Protein AF-A0A328WUV3-F1 (afdb_monomer)

Secondary structure (DSSP, 8-state):
-HHHHHHHHHHHHHHHHHHHHHHHHHHHHH--GGGTTTS-HHHHHHHHHHHHHHHHHHHHHHHHHHHHHHHHHH--S-SSSSSSSTTTTT-

Solvent-accessible surface area (backbone atoms only — not comparable to full-atom values): 5238 Å² total; per-residue (Å²): 111,68,58,38,54,51,10,51,52,33,36,53,52,24,52,54,51,49,53,51,51,52,51,53,53,49,45,67,74,62,57,63,60,80,85,55,67,90,59,57,70,69,56,55,53,50,53,54,53,52,52,52,53,51,51,51,54,50,50,52,52,35,52,48,28,42,54,52,11,51,53,36,51,67,44,85,90,77,84,76,76,74,74,64,60,74,69,65,81,77,119

Structure (mmCIF, N/CA/C/O backbone):
data_AF-A0A328WUV3-F1
#
_entry.id   AF-A0A328WUV3-F1
#
loop_
_atom_site.group_PDB
_atom_site.id
_atom_site.type_symbol
_atom_site.label_atom_id
_atom_site.label_alt_id
_atom_site.label_comp_id
_atom_site.label_asym_id
_atom_site.label_entity_id
_atom_site.label_seq_id
_atom_site.pdbx_PDB_ins_code
_atom_site.Cartn_x
_atom_site.Cartn_y
_atom_site.Cartn_z
_atom_site.occupancy
_atom_site.B_iso_or_equiv
_atom_site.auth_seq_id
_atom_site.auth_comp_id
_atom_site.auth_asym_id
_atom_site.auth_atom_id
_atom_site.pdbx_PDB_model_num
ATOM 1 N N . MET A 1 1 ? -21.117 0.888 19.287 1.00 64.94 1 MET A N 1
ATOM 2 C CA . MET A 1 1 ? -20.392 -0.259 18.687 1.00 64.94 1 MET A CA 1
ATOM 3 C C . MET A 1 1 ? -20.045 -0.054 17.215 1.00 64.94 1 MET A C 1
ATOM 5 O O . MET A 1 1 ? -18.870 -0.154 16.894 1.00 64.94 1 MET A O 1
ATOM 9 N N . ILE A 1 2 ? -21.001 0.311 16.350 1.00 79.88 2 ILE A N 1
ATOM 10 C CA . ILE A 1 2 ? -20.829 0.419 14.881 1.00 79.88 2 ILE A CA 1
ATOM 11 C C . ILE A 1 2 ? -19.577 1.208 14.444 1.00 79.88 2 ILE A C 1
ATOM 13 O O . ILE A 1 2 ? -18.812 0.736 13.612 1.00 79.88 2 ILE A O 1
ATOM 17 N N . LYS A 1 3 ? -19.295 2.368 15.057 1.00 79.00 3 LYS A N 1
ATOM 18 C CA . LYS A 1 3 ? -18.117 3.197 14.714 1.00 79.00 3 LYS A CA 1
ATOM 19 C C . LYS A 1 3 ? -16.774 2.491 14.947 1.00 79.00 3 LYS A C 1
ATOM 21 O O . LYS A 1 3 ? -15.841 2.700 14.181 1.00 79.00 3 LYS A O 1
ATOM 26 N N . LYS A 1 4 ? -16.680 1.646 15.980 1.00 80.25 4 LYS A N 1
ATOM 27 C CA . LYS A 1 4 ? -15.469 0.859 16.264 1.00 80.25 4 LYS A CA 1
ATOM 28 C C . LYS A 1 4 ? -15.302 -0.271 15.247 1.00 80.25 4 LYS A C 1
ATOM 30 O O . LYS A 1 4 ? -14.198 -0.467 14.760 1.00 80.25 4 LYS A O 1
ATOM 35 N N . VAL A 1 5 ? -16.400 -0.945 14.886 1.00 86.44 5 VAL A N 1
ATOM 36 C CA . VAL A 1 5 ? -16.417 -1.997 13.852 1.00 86.44 5 VAL A CA 1
ATOM 37 C C . VAL A 1 5 ? -15.979 -1.434 12.497 1.00 86.44 5 VAL A C 1
ATOM 39 O O . VAL A 1 5 ? -15.108 -2.004 11.851 1.00 86.44 5 VAL A O 1
ATOM 42 N N . LEU A 1 6 ? -16.494 -0.261 12.115 1.00 86.88 6 LEU A N 1
ATOM 43 C CA . LEU A 1 6 ? -16.088 0.427 10.886 1.00 86.88 6 LEU A CA 1
ATOM 44 C C . LEU A 1 6 ? -14.595 0.797 10.893 1.00 86.88 6 LEU A C 1
ATOM 46 O O . LEU A 1 6 ? -13.920 0.672 9.877 1.00 86.88 6 LEU A O 1
ATOM 50 N N . GLY A 1 7 ? -14.066 1.220 12.045 1.00 86.94 7 GLY A N 1
ATOM 51 C CA . GLY A 1 7 ? -12.642 1.515 12.202 1.00 86.94 7 GLY A CA 1
ATOM 52 C C . GLY A 1 7 ? -11.748 0.285 12.013 1.00 86.94 7 GLY A C 1
ATOM 53 O O . GLY A 1 7 ? -10.741 0.378 11.317 1.00 86.94 7 GLY A O 1
ATOM 54 N N . VAL A 1 8 ? -12.147 -0.869 12.561 1.00 88.56 8 VAL A N 1
ATOM 55 C CA . VAL A 1 8 ? -11.448 -2.151 12.344 1.00 88.56 8 VAL A CA 1
ATOM 56 C C . VAL A 1 8 ? -11.491 -2.546 10.869 1.00 88.56 8 VAL A C 1
ATOM 58 O O . VAL A 1 8 ? -10.476 -2.955 10.316 1.00 88.56 8 VAL A O 1
ATOM 61 N N . PHE A 1 9 ? -12.635 -2.370 10.205 1.00 91.12 9 PHE A N 1
ATOM 62 C CA . PHE A 1 9 ? -12.775 -2.685 8.784 1.00 91.12 9 PHE A CA 1
ATOM 63 C C . PHE A 1 9 ? -11.859 -1.819 7.905 1.00 91.12 9 PHE A C 1
ATOM 65 O O . PHE A 1 9 ? -11.146 -2.337 7.050 1.00 91.12 9 PHE A O 1
ATOM 72 N N . LEU A 1 10 ? -11.797 -0.509 8.171 1.00 88.50 10 LEU A N 1
ATOM 73 C CA . LEU A 1 10 ? -10.871 0.409 7.495 1.00 88.50 10 LEU A CA 1
ATOM 74 C C . LEU A 1 10 ? -9.403 0.047 7.743 1.00 88.50 10 LEU A C 1
ATOM 76 O O . LEU A 1 10 ? -8.575 0.176 6.843 1.00 88.50 10 LEU A O 1
ATOM 80 N N . PHE A 1 11 ? -9.081 -0.426 8.947 1.00 89.38 11 PHE A N 1
ATOM 81 C CA . PHE A 1 11 ? -7.741 -0.895 9.276 1.00 89.38 11 PHE A CA 1
ATOM 82 C C . PHE A 1 11 ? -7.372 -2.160 8.487 1.00 89.38 11 PHE A C 1
ATOM 84 O O . PHE A 1 11 ? -6.286 -2.223 7.919 1.00 89.38 11 PHE A O 1
ATOM 91 N N . LEU A 1 12 ? -8.285 -3.135 8.389 1.00 91.25 12 LEU A N 1
ATOM 92 C CA . LEU A 1 12 ? -8.085 -4.352 7.593 1.00 91.25 12 LEU A CA 1
ATOM 93 C C . LEU A 1 12 ? -7.902 -4.041 6.103 1.00 91.25 12 LEU A C 1
ATOM 95 O O . LEU A 1 12 ? -6.985 -4.575 5.484 1.00 91.25 12 LEU A O 1
ATOM 99 N N . ILE A 1 13 ? -8.710 -3.134 5.541 1.00 91.94 13 ILE A N 1
ATOM 100 C CA . ILE A 1 13 ? -8.536 -2.661 4.157 1.00 91.94 13 ILE A CA 1
ATOM 101 C C . ILE A 1 13 ? -7.160 -2.014 3.977 1.00 91.94 13 ILE A C 1
ATOM 103 O O . ILE A 1 13 ? -6.461 -2.324 3.015 1.00 91.94 13 ILE A O 1
ATOM 107 N N . GLY A 1 14 ? -6.740 -1.155 4.912 1.00 90.94 14 GLY A N 1
ATOM 108 C CA . GLY A 1 14 ? -5.400 -0.565 4.901 1.00 90.94 14 GLY A CA 1
ATOM 109 C C . GLY A 1 14 ? -4.299 -1.629 4.899 1.00 90.94 14 GLY A C 1
ATOM 110 O O . GLY A 1 14 ? -3.330 -1.522 4.156 1.00 90.94 14 GLY A O 1
ATOM 111 N N . LEU A 1 15 ? -4.470 -2.709 5.657 1.00 92.56 15 LEU A N 1
ATOM 112 C CA . LEU A 1 15 ? -3.497 -3.797 5.731 1.00 92.56 15 LEU A CA 1
ATOM 113 C C . LEU A 1 15 ? -3.411 -4.592 4.414 1.00 92.56 15 LEU A C 1
ATOM 115 O O . LEU A 1 15 ? -2.314 -4.862 3.931 1.00 92.56 15 LEU A O 1
ATOM 119 N N . ILE A 1 16 ? -4.551 -4.878 3.776 1.00 93.25 16 ILE A N 1
ATOM 120 C CA . ILE A 1 16 ? -4.609 -5.523 2.449 1.00 93.25 16 ILE A CA 1
ATOM 121 C C . ILE A 1 16 ? -3.953 -4.639 1.378 1.00 93.25 16 ILE A C 1
ATOM 123 O O . ILE A 1 16 ? -3.152 -5.115 0.567 1.00 93.25 16 ILE A O 1
ATOM 127 N N . LEU A 1 17 ? -4.253 -3.336 1.390 1.00 90.94 17 LEU A N 1
ATOM 128 C CA . LEU A 1 17 ? -3.633 -2.373 0.480 1.00 90.94 17 LEU A CA 1
ATOM 129 C C . LEU A 1 17 ? -2.117 -2.305 0.692 1.00 90.94 17 LEU A C 1
ATOM 131 O O . LEU A 1 17 ? -1.373 -2.231 -0.280 1.00 90.94 17 LEU A O 1
ATOM 135 N N . LEU A 1 18 ? -1.650 -2.380 1.940 1.00 92.00 18 LEU A N 1
ATOM 136 C CA . LEU A 1 18 ? -0.223 -2.348 2.255 1.00 92.00 18 LEU A CA 1
ATOM 137 C C . LEU A 1 18 ? 0.507 -3.569 1.679 1.00 92.00 18 LEU A C 1
ATOM 139 O O . LEU A 1 18 ? 1.554 -3.412 1.055 1.00 92.00 18 LEU A O 1
ATOM 143 N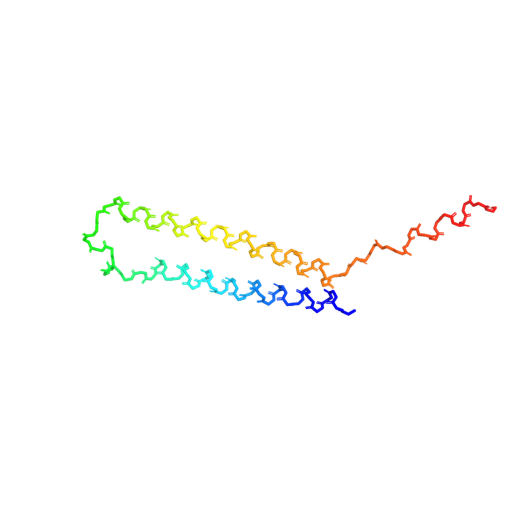 N . ILE A 1 19 ? -0.069 -4.768 1.823 1.00 93.50 19 ILE A N 1
ATOM 144 C CA . ILE A 1 19 ? 0.473 -6.003 1.229 1.00 93.50 19 ILE A CA 1
ATOM 145 C C . ILE A 1 19 ? 0.532 -5.888 -0.301 1.00 93.50 19 ILE A C 1
ATOM 147 O O . ILE A 1 19 ? 1.519 -6.286 -0.916 1.00 93.50 19 ILE A O 1
ATOM 151 N N . SER A 1 20 ? -0.494 -5.297 -0.918 1.00 89.44 20 SER A N 1
ATOM 152 C CA . SER A 1 20 ? -0.560 -5.109 -2.375 1.00 89.44 20 SER A CA 1
ATOM 153 C C . SER A 1 20 ? 0.521 -4.148 -2.886 1.00 89.44 20 SER A C 1
ATOM 155 O O . SER A 1 20 ? 1.166 -4.419 -3.902 1.00 89.44 20 SER A O 1
ATOM 157 N N . ILE A 1 21 ? 0.769 -3.051 -2.158 1.00 90.38 21 ILE A N 1
ATOM 158 C CA . ILE A 1 21 ? 1.874 -2.124 -2.446 1.00 90.38 21 ILE A CA 1
ATOM 159 C C . ILE A 1 21 ? 3.212 -2.855 -2.313 1.00 90.38 21 ILE A C 1
ATOM 161 O O . ILE A 1 21 ? 4.045 -2.762 -3.210 1.00 90.38 21 ILE A O 1
ATOM 165 N N . LEU A 1 22 ? 3.405 -3.623 -1.235 1.00 91.12 22 LEU A N 1
ATOM 166 C CA . LEU A 1 22 ? 4.643 -4.366 -1.000 1.00 91.12 22 LEU A CA 1
ATOM 167 C C . LEU A 1 22 ? 4.911 -5.386 -2.115 1.00 91.12 22 LEU A C 1
ATOM 169 O O . LEU A 1 22 ? 6.032 -5.472 -2.608 1.00 91.12 22 LEU A O 1
ATOM 173 N N . SER A 1 23 ? 3.877 -6.103 -2.563 1.00 89.19 23 SER A N 1
ATOM 174 C CA . SER A 1 23 ? 3.964 -7.016 -3.706 1.00 89.19 23 SER A CA 1
ATOM 175 C C . SER A 1 23 ? 4.319 -6.278 -4.998 1.00 89.19 23 SER A C 1
ATOM 177 O O . SER A 1 23 ? 5.175 -6.741 -5.743 1.00 89.19 23 SER A O 1
ATOM 179 N N . SER A 1 24 ? 3.737 -5.100 -5.2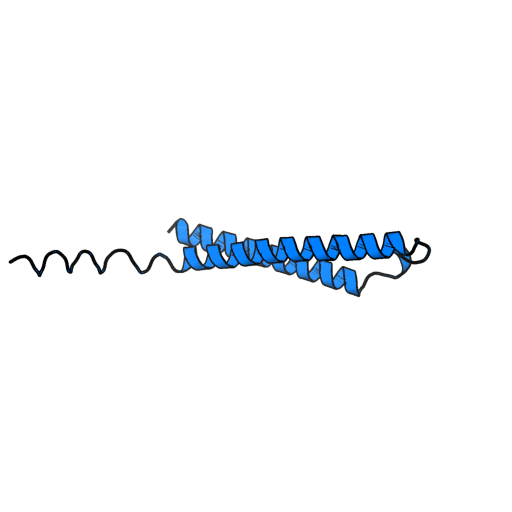38 1.00 86.00 24 SER A N 1
ATOM 180 C CA . SER A 1 24 ? 4.031 -4.289 -6.429 1.00 86.00 24 SER A CA 1
ATOM 181 C C . SER A 1 24 ? 5.472 -3.768 -6.439 1.00 86.00 24 SER A C 1
ATOM 183 O O . SER A 1 24 ? 6.119 -3.763 -7.484 1.00 86.00 24 SER A O 1
ATOM 185 N N . VAL A 1 25 ? 5.992 -3.358 -5.278 1.00 86.88 25 VAL A N 1
ATOM 186 C CA . VAL A 1 25 ? 7.393 -2.939 -5.114 1.00 86.88 25 VAL A CA 1
ATOM 187 C C . VAL A 1 25 ? 8.334 -4.128 -5.297 1.00 86.88 25 VAL A C 1
ATOM 189 O O . VAL A 1 25 ? 9.320 -4.015 -6.017 1.00 86.88 25 VAL A O 1
ATOM 192 N N . LEU A 1 26 ? 8.016 -5.283 -4.705 1.00 88.00 26 LEU A N 1
ATOM 193 C CA . LEU A 1 26 ? 8.783 -6.513 -4.906 1.00 88.00 26 LEU A CA 1
ATOM 194 C C . LEU A 1 26 ? 8.810 -6.921 -6.373 1.00 88.00 26 LEU A C 1
ATOM 196 O O . LEU A 1 26 ? 9.879 -7.226 -6.876 1.00 88.00 26 LEU A O 1
ATOM 200 N N . GLN A 1 27 ? 7.673 -6.867 -7.069 1.00 83.50 27 GLN A N 1
ATOM 201 C CA . GLN A 1 27 ? 7.633 -7.095 -8.508 1.00 83.50 27 GLN A CA 1
ATOM 202 C C . GLN A 1 27 ? 8.534 -6.103 -9.232 1.00 83.50 27 GLN A C 1
ATOM 204 O O . GLN A 1 27 ? 9.316 -6.540 -10.048 1.00 83.50 27 GLN A O 1
ATOM 209 N N . MET A 1 28 ? 8.500 -4.808 -8.905 1.00 79.25 28 MET A N 1
ATOM 210 C CA . MET A 1 28 ? 9.375 -3.807 -9.532 1.00 79.25 28 MET A CA 1
ATOM 211 C C . MET A 1 28 ? 10.872 -4.114 -9.353 1.00 79.25 28 MET A C 1
ATOM 213 O O . MET A 1 28 ? 11.642 -3.886 -10.277 1.00 79.25 28 MET A O 1
ATOM 217 N N . ILE A 1 29 ? 11.271 -4.642 -8.192 1.00 80.19 29 ILE A N 1
ATOM 218 C CA . ILE A 1 29 ? 12.654 -5.062 -7.906 1.00 80.19 29 ILE A CA 1
ATOM 219 C C . ILE A 1 29 ? 12.995 -6.378 -8.618 1.00 80.19 29 ILE A C 1
ATOM 221 O O . ILE A 1 29 ? 14.111 -6.553 -9.094 1.00 80.19 29 ILE A O 1
ATOM 225 N N . LEU A 1 30 ? 12.039 -7.305 -8.662 1.00 79.06 30 LEU A N 1
ATOM 226 C CA . LEU A 1 30 ? 12.178 -8.644 -9.230 1.00 79.06 30 LEU A CA 1
ATOM 227 C C . LEU A 1 30 ? 11.815 -8.711 -10.713 1.00 79.06 30 LEU A C 1
ATOM 229 O O . LEU A 1 30 ? 11.746 -9.826 -11.225 1.00 79.06 30 LEU A O 1
ATOM 233 N N . ILE A 1 31 ? 11.530 -7.580 -11.379 1.00 66.62 31 ILE A N 1
ATOM 234 C CA . ILE A 1 31 ? 11.151 -7.576 -12.794 1.00 66.62 31 ILE A CA 1
ATOM 235 C C . ILE A 1 31 ? 12.221 -8.375 -13.527 1.00 66.62 31 ILE A C 1
ATOM 237 O O . ILE A 1 31 ? 13.391 -7.993 -13.579 1.00 66.62 31 ILE A O 1
ATOM 241 N N . GLU A 1 32 ? 11.787 -9.519 -14.060 1.00 58.28 32 GLU A N 1
ATOM 242 C CA . GLU A 1 32 ? 12.536 -10.240 -15.059 1.00 58.28 32 GLU A CA 1
ATOM 243 C C . GLU A 1 32 ? 12.737 -9.249 -16.196 1.00 58.28 32 GLU A C 1
ATOM 245 O O . GLU A 1 32 ? 11.791 -8.821 -16.856 1.00 58.28 32 GLU A O 1
ATOM 250 N N . GLU A 1 33 ? 13.995 -8.900 -16.406 1.00 57.78 33 GLU A N 1
ATOM 251 C CA . GLU A 1 33 ? 14.586 -8.235 -17.563 1.00 57.78 33 GLU A CA 1
ATOM 252 C C . GLU A 1 33 ? 13.856 -8.495 -18.909 1.00 57.78 33 GLU A C 1
ATOM 254 O O . GLU A 1 33 ? 13.852 -7.644 -19.792 1.00 57.78 33 GLU A O 1
ATOM 259 N N . LYS A 1 34 ? 13.154 -9.626 -19.051 1.00 58.38 34 LYS A N 1
ATOM 260 C CA . LYS A 1 34 ? 12.372 -10.058 -20.218 1.00 58.38 34 LYS A CA 1
ATOM 261 C C . LYS A 1 34 ? 11.315 -9.076 -20.746 1.00 58.38 34 LYS A C 1
ATOM 263 O O . LYS A 1 34 ? 11.127 -9.061 -21.956 1.00 58.38 34 LYS A O 1
ATOM 268 N N . ASP A 1 35 ? 10.646 -8.276 -19.910 1.00 63.09 35 ASP A N 1
ATOM 269 C CA . ASP A 1 35 ? 9.599 -7.339 -20.387 1.00 63.09 35 ASP A CA 1
ATOM 270 C C . ASP A 1 35 ? 10.156 -5.976 -20.844 1.00 63.09 35 ASP A C 1
ATOM 272 O O . ASP A 1 35 ? 9.455 -5.192 -21.487 1.00 63.09 35 ASP A O 1
ATOM 276 N N . ILE A 1 36 ? 11.411 -5.673 -20.495 1.00 66.25 36 ILE A N 1
ATOM 277 C CA . ILE A 1 36 ? 12.019 -4.344 -20.675 1.00 66.25 36 ILE A CA 1
ATOM 278 C C . ILE A 1 36 ? 13.216 -4.398 -21.637 1.00 66.25 36 ILE A C 1
ATOM 280 O O . ILE A 1 36 ? 13.516 -3.410 -22.308 1.00 66.25 36 ILE A O 1
ATOM 284 N N . ILE A 1 37 ? 13.883 -5.550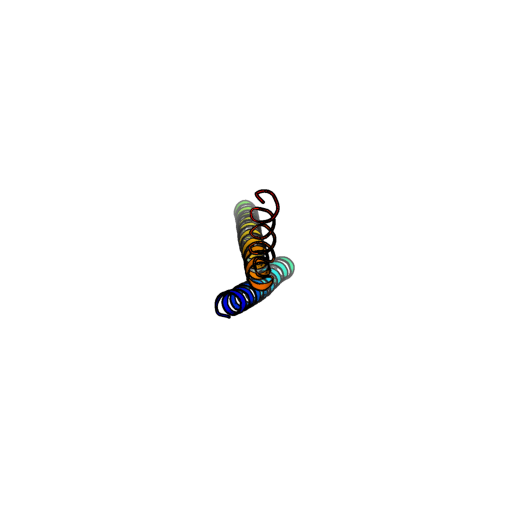 -21.762 1.00 65.94 37 ILE A N 1
ATOM 285 C CA . ILE A 1 37 ? 14.955 -5.751 -22.740 1.00 65.94 37 ILE A CA 1
ATOM 286 C C . ILE A 1 37 ? 14.390 -5.588 -24.157 1.00 65.94 37 ILE A C 1
ATOM 288 O O . ILE A 1 37 ? 13.514 -6.334 -24.589 1.00 65.94 37 ILE A O 1
ATOM 292 N N . GLY A 1 38 ? 14.932 -4.619 -24.896 1.00 72.56 38 GLY A N 1
ATOM 293 C CA . GLY A 1 38 ? 14.559 -4.336 -26.285 1.00 72.56 38 GLY A CA 1
ATOM 294 C C . GLY A 1 38 ? 13.490 -3.255 -26.460 1.00 72.56 38 GLY A C 1
ATOM 295 O O . GLY A 1 38 ? 13.133 -2.960 -27.597 1.00 72.56 38 GLY A O 1
ATOM 296 N N . GLN A 1 39 ? 12.998 -2.654 -25.372 1.00 76.94 39 GLN A N 1
ATOM 297 C CA . GLN A 1 39 ? 12.134 -1.469 -25.419 1.00 76.94 39 GLN A CA 1
ATOM 298 C C . GLN A 1 39 ? 12.969 -0.180 -25.423 1.00 76.94 39 GLN A C 1
ATOM 300 O O . GLN A 1 39 ? 14.037 -0.122 -24.813 1.00 76.94 39 GLN A O 1
ATOM 305 N N . ASP A 1 40 ? 12.456 0.870 -26.068 1.00 84.12 40 ASP A N 1
ATOM 306 C CA . ASP A 1 40 ? 13.093 2.191 -26.073 1.00 84.12 40 ASP A CA 1
ATOM 307 C C . ASP A 1 40 ? 13.227 2.759 -24.653 1.00 84.12 40 ASP A C 1
ATOM 309 O O . ASP A 1 40 ? 12.308 2.661 -23.836 1.00 84.12 40 ASP A O 1
ATOM 313 N N . GLU A 1 41 ? 14.334 3.453 -24.372 1.00 82.12 41 GLU A N 1
ATOM 314 C CA . GLU A 1 41 ? 14.625 4.038 -23.050 1.00 82.12 41 GLU A CA 1
ATOM 315 C C . GLU A 1 41 ? 13.478 4.922 -22.526 1.00 82.12 41 GLU A C 1
ATOM 317 O O . GLU A 1 41 ? 13.155 4.913 -21.337 1.00 82.12 41 GLU A O 1
ATOM 322 N N . SER A 1 42 ? 12.796 5.637 -23.427 1.00 84.94 42 SER A N 1
ATOM 323 C CA . SER A 1 42 ? 11.640 6.478 -23.089 1.00 84.94 42 SER A CA 1
ATOM 324 C C . SER A 1 42 ? 10.453 5.670 -22.548 1.00 84.94 42 SER A C 1
ATOM 326 O O . SER A 1 42 ? 9.767 6.125 -21.630 1.00 84.94 42 SER A O 1
ATOM 328 N N . TYR A 1 43 ? 10.223 4.461 -23.072 1.00 85.06 43 TYR A N 1
ATOM 329 C CA . TYR A 1 43 ? 9.185 3.556 -22.578 1.00 85.06 43 TYR A CA 1
ATOM 330 C C . TYR A 1 43 ? 9.523 3.060 -21.172 1.00 85.06 43 TYR A C 1
ATOM 332 O O . TYR A 1 43 ? 8.676 3.095 -20.279 1.00 85.06 43 TYR A O 1
ATOM 340 N N . VAL A 1 44 ? 10.783 2.671 -20.955 1.00 83.12 44 VAL A N 1
ATOM 341 C CA . VAL A 1 44 ? 11.278 2.189 -19.659 1.00 83.12 44 VAL A CA 1
ATOM 342 C C . VAL A 1 44 ? 11.098 3.255 -18.577 1.00 83.12 44 VAL A C 1
ATOM 344 O O . VAL A 1 44 ? 10.524 2.992 -17.517 1.00 83.12 44 VAL A O 1
ATOM 347 N N . VAL A 1 45 ? 11.514 4.491 -18.861 1.00 84.00 45 VAL A N 1
ATOM 348 C CA . VAL A 1 45 ? 11.365 5.624 -17.936 1.00 84.00 45 VAL A CA 1
ATOM 349 C C . VAL A 1 45 ? 9.888 5.925 -17.660 1.00 84.00 45 VAL A C 1
ATOM 351 O O . VAL A 1 45 ? 9.504 6.124 -16.502 1.00 84.00 45 VAL A O 1
ATOM 354 N N . GLY A 1 46 ? 9.034 5.917 -18.688 1.00 85.62 46 GLY A N 1
ATOM 355 C CA . GLY A 1 46 ? 7.587 6.109 -18.541 1.00 85.62 46 GLY A CA 1
ATOM 356 C C . GLY A 1 46 ? 6.925 5.035 -17.670 1.00 85.62 46 GLY A C 1
ATOM 357 O O . GLY A 1 46 ? 6.129 5.343 -16.781 1.00 85.62 46 GLY A O 1
ATOM 358 N N . TYR A 1 47 ? 7.307 3.775 -17.864 1.00 84.81 47 TYR A N 1
ATOM 359 C CA . TYR A 1 47 ? 6.797 2.641 -17.100 1.00 84.81 47 TYR A CA 1
ATOM 360 C C . TYR A 1 47 ? 7.137 2.743 -15.606 1.00 84.81 47 TYR A C 1
ATOM 362 O O . TYR A 1 47 ? 6.250 2.643 -14.750 1.00 84.81 47 TYR A O 1
ATOM 370 N N . TYR A 1 48 ? 8.410 2.988 -15.273 1.00 85.31 48 TYR A N 1
ATOM 371 C CA . TYR A 1 48 ? 8.838 3.105 -13.877 1.00 85.31 48 TYR A CA 1
ATOM 372 C C . TYR A 1 48 ? 8.266 4.354 -13.202 1.00 85.31 48 TYR A C 1
ATOM 374 O O . TYR A 1 48 ? 7.761 4.262 -12.081 1.00 85.31 48 TYR A O 1
ATOM 382 N N . SER A 1 49 ? 8.278 5.506 -13.879 1.00 88.00 49 SER A N 1
ATOM 383 C CA . SER A 1 49 ? 7.726 6.754 -13.329 1.00 88.00 49 SER A CA 1
ATOM 384 C C . SER A 1 49 ? 6.222 6.651 -13.052 1.00 88.00 49 SER A C 1
ATOM 386 O O . SER A 1 49 ? 5.774 7.026 -11.966 1.00 88.00 49 SER A O 1
ATOM 388 N N . GLY A 1 50 ? 5.449 6.053 -13.965 1.00 87.38 50 GLY A N 1
ATOM 389 C CA . GLY A 1 50 ? 4.021 5.803 -13.769 1.00 87.38 50 GLY A CA 1
ATOM 390 C C . GLY A 1 50 ? 3.737 4.901 -12.565 1.00 87.38 50 GLY A C 1
ATOM 391 O O . GLY A 1 50 ? 2.887 5.221 -11.728 1.00 87.38 50 GLY A O 1
ATOM 392 N N . LYS A 1 51 ? 4.495 3.805 -12.417 1.00 85.69 51 LYS A N 1
ATOM 393 C CA . LYS A 1 51 ? 4.380 2.908 -11.256 1.00 85.69 51 LYS A CA 1
ATOM 394 C C . LYS A 1 51 ? 4.728 3.602 -9.938 1.00 85.69 51 LYS A C 1
ATOM 396 O O . LYS A 1 51 ? 4.009 3.414 -8.957 1.00 85.69 51 LYS A O 1
ATOM 401 N N . ILE A 1 52 ? 5.779 4.424 -9.906 1.00 88.88 52 ILE A N 1
ATOM 402 C CA . ILE A 1 52 ? 6.167 5.190 -8.709 1.00 88.88 52 ILE A CA 1
ATOM 403 C C . ILE A 1 52 ? 5.037 6.138 -8.281 1.00 88.88 52 ILE A C 1
ATOM 405 O O . ILE A 1 52 ? 4.673 6.166 -7.106 1.00 88.88 52 ILE A O 1
ATOM 409 N N . ILE A 1 53 ? 4.432 6.871 -9.222 1.00 91.81 53 ILE A N 1
ATOM 410 C CA . ILE A 1 53 ? 3.315 7.786 -8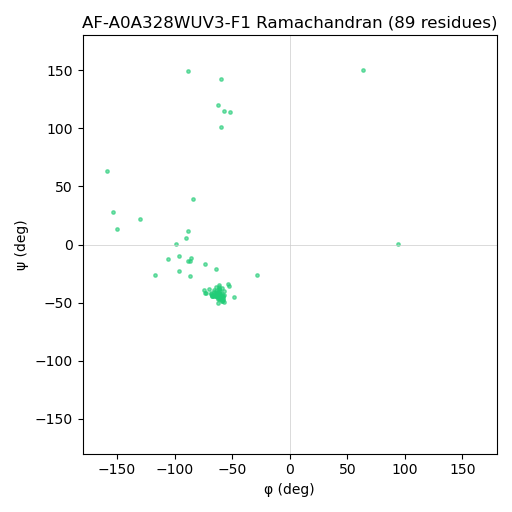.932 1.00 91.81 53 ILE A CA 1
ATOM 411 C C . ILE A 1 53 ? 2.115 7.021 -8.358 1.00 91.81 53 ILE A C 1
ATOM 413 O O . ILE A 1 53 ? 1.541 7.437 -7.349 1.00 91.81 53 ILE A O 1
ATOM 417 N N . LEU A 1 54 ? 1.763 5.874 -8.946 1.00 88.38 54 LEU A N 1
ATOM 418 C CA . LEU A 1 54 ? 0.704 4.999 -8.433 1.00 88.38 54 LEU A CA 1
ATOM 419 C C . LEU A 1 54 ? 0.986 4.541 -6.998 1.00 88.38 54 LEU A C 1
ATOM 421 O O . LEU A 1 54 ? 0.107 4.647 -6.141 1.00 88.38 54 LEU A O 1
ATOM 425 N N . ILE A 1 55 ? 2.212 4.094 -6.709 1.00 90.38 55 ILE A N 1
ATOM 426 C CA . ILE A 1 55 ? 2.628 3.695 -5.358 1.00 90.38 55 ILE A CA 1
ATOM 427 C C . ILE A 1 55 ? 2.449 4.855 -4.370 1.00 90.38 55 ILE A C 1
ATOM 429 O O . ILE A 1 55 ? 1.896 4.648 -3.291 1.00 90.38 55 ILE A O 1
ATOM 433 N N . LEU A 1 56 ? 2.843 6.079 -4.734 1.00 91.44 56 LEU A N 1
ATOM 434 C CA . LEU A 1 56 ? 2.679 7.256 -3.874 1.00 91.44 56 LEU A CA 1
ATOM 435 C C . LEU A 1 56 ? 1.205 7.550 -3.563 1.00 91.44 56 LEU A C 1
ATOM 437 O O . LEU A 1 56 ? 0.858 7.802 -2.405 1.00 91.44 56 LEU A O 1
ATOM 441 N N . ILE A 1 57 ? 0.326 7.467 -4.566 1.00 92.69 57 ILE A N 1
ATOM 442 C CA . ILE A 1 57 ? -1.122 7.650 -4.388 1.00 92.69 57 ILE A CA 1
ATOM 443 C C . ILE A 1 57 ? -1.677 6.581 -3.441 1.00 92.69 57 ILE A C 1
ATOM 445 O O . ILE A 1 57 ? -2.390 6.904 -2.486 1.00 92.69 57 ILE A O 1
ATOM 449 N N . PHE A 1 58 ? -1.318 5.313 -3.652 1.00 90.25 58 PHE A N 1
ATOM 450 C CA . PHE A 1 58 ? -1.759 4.220 -2.788 1.00 90.25 58 PHE A CA 1
ATOM 451 C C . PHE A 1 58 ? -1.231 4.362 -1.360 1.00 90.25 58 PHE A C 1
ATOM 453 O O . PHE A 1 58 ? -2.003 4.168 -0.422 1.00 90.25 58 PHE A O 1
ATOM 460 N N . CYS A 1 59 ? 0.021 4.782 -1.167 1.00 91.56 59 CYS A N 1
ATOM 461 C CA . CYS A 1 59 ? 0.575 5.104 0.148 1.00 91.56 59 CYS A CA 1
ATOM 462 C C . CYS A 1 59 ? -0.226 6.212 0.848 1.00 91.56 59 CYS A C 1
ATOM 464 O O . CYS A 1 59 ? -0.543 6.089 2.033 1.00 91.56 59 CYS A O 1
ATOM 466 N N . PHE A 1 60 ? -0.619 7.266 0.126 1.00 93.50 60 PHE A N 1
ATOM 467 C CA . PHE A 1 60 ? -1.445 8.336 0.684 1.00 93.50 60 PHE A CA 1
ATOM 468 C C . PHE A 1 60 ? -2.839 7.839 1.096 1.00 93.50 60 PHE A C 1
ATOM 470 O O . PHE A 1 60 ? -3.315 8.149 2.192 1.00 93.50 60 PHE A O 1
ATOM 477 N N . ILE A 1 61 ? -3.492 7.026 0.261 1.00 91.50 61 ILE A N 1
ATOM 478 C CA . ILE A 1 61 ? -4.789 6.406 0.584 1.00 91.50 61 ILE A CA 1
ATOM 479 C C . ILE A 1 61 ? -4.654 5.505 1.817 1.00 91.50 61 ILE A C 1
ATOM 481 O O . ILE A 1 61 ? -5.476 5.572 2.734 1.00 91.50 61 ILE A O 1
ATOM 485 N N . ASN A 1 62 ? -3.594 4.700 1.864 1.00 91.50 62 ASN A N 1
ATOM 486 C CA . ASN A 1 62 ? -3.294 3.776 2.950 1.00 91.50 62 ASN A CA 1
ATOM 487 C C . ASN A 1 62 ? -3.104 4.510 4.288 1.00 91.50 62 ASN A C 1
ATOM 489 O O . ASN A 1 62 ? -3.749 4.182 5.287 1.00 91.50 62 ASN A O 1
ATOM 493 N N . PHE A 1 63 ? -2.319 5.590 4.273 1.00 92.00 63 PHE A N 1
ATOM 494 C CA . PHE A 1 63 ? -2.129 6.470 5.422 1.00 92.00 63 PHE A CA 1
ATOM 495 C C . PHE A 1 63 ? -3.455 7.049 5.930 1.00 92.00 63 PHE A C 1
ATOM 497 O O . PHE A 1 63 ? -3.717 7.055 7.135 1.00 92.00 63 PHE A O 1
ATOM 504 N N . ASN A 1 64 ? -4.327 7.498 5.023 1.00 89.56 64 ASN A N 1
ATOM 505 C CA . ASN A 1 64 ? -5.648 7.998 5.395 1.00 89.56 64 ASN A CA 1
ATOM 506 C C . ASN A 1 64 ? -6.524 6.887 5.995 1.00 89.56 64 ASN A C 1
ATOM 508 O O . ASN A 1 64 ? -7.157 7.118 7.026 1.00 89.56 64 ASN A O 1
ATOM 512 N N . CYS A 1 65 ? -6.520 5.679 5.423 1.00 91.19 65 CYS A N 1
ATOM 513 C CA . CYS A 1 65 ? -7.259 4.533 5.964 1.00 91.19 65 CYS A CA 1
ATOM 514 C C . CYS A 1 65 ? -6.835 4.221 7.401 1.00 91.19 65 CYS A C 1
ATOM 516 O O . CYS A 1 65 ? -7.690 4.123 8.283 1.00 91.19 65 CYS A O 1
ATOM 518 N N . PHE A 1 66 ? -5.528 4.156 7.670 1.00 90.50 66 PHE A N 1
ATOM 519 C CA . PHE A 1 66 ? -5.030 3.933 9.025 1.00 90.50 66 PHE A CA 1
ATOM 520 C C . PHE A 1 66 ? -5.344 5.098 9.964 1.00 90.50 66 PHE A C 1
ATOM 522 O O . PHE A 1 66 ? -5.835 4.871 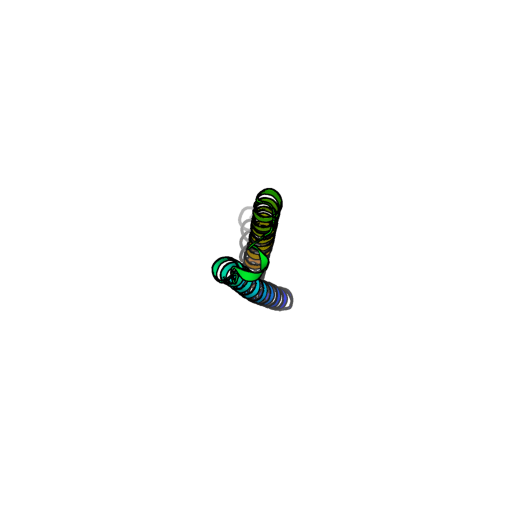11.070 1.00 90.50 66 PHE A O 1
ATOM 529 N N . LYS A 1 67 ? -5.153 6.349 9.528 1.00 89.75 67 LYS A N 1
ATOM 530 C CA . LYS A 1 67 ? -5.463 7.545 10.328 1.00 89.75 67 LYS A CA 1
ATOM 531 C C . LYS A 1 67 ? -6.939 7.595 10.730 1.00 89.75 67 LYS A C 1
ATOM 533 O O . LYS A 1 67 ? -7.252 7.814 11.903 1.00 89.75 67 LYS A O 1
ATOM 538 N N . TYR A 1 68 ? -7.857 7.384 9.786 1.00 88.56 68 TYR A N 1
ATOM 539 C CA . TYR A 1 68 ? -9.295 7.396 10.058 1.00 88.56 68 TYR A CA 1
ATOM 540 C C . TYR A 1 68 ? -9.754 6.153 10.819 1.00 88.56 68 TYR A C 1
ATOM 542 O O . TYR A 1 68 ? -10.524 6.296 11.772 1.00 88.56 68 TYR A O 1
ATOM 550 N N . GLY A 1 69 ? -9.248 4.968 10.465 1.00 88.12 69 GLY A N 1
ATOM 551 C CA . GLY A 1 69 ? -9.528 3.717 11.169 1.00 88.12 69 GLY A CA 1
ATOM 552 C C . GLY A 1 69 ? -9.136 3.807 12.643 1.00 88.12 69 GLY A C 1
ATOM 553 O O . GLY A 1 69 ? -9.970 3.600 13.525 1.00 88.12 69 GLY A O 1
ATOM 554 N N . TYR A 1 70 ? -7.915 4.268 12.924 1.00 86.31 70 TYR A N 1
ATOM 555 C CA . TYR A 1 70 ? -7.420 4.462 14.285 1.00 86.31 70 TYR A CA 1
ATOM 556 C C . TYR A 1 70 ? -8.219 5.522 15.057 1.00 86.31 70 TYR A C 1
ATOM 558 O O . TYR A 1 70 ? -8.581 5.311 16.219 1.00 86.31 70 TYR A O 1
ATOM 566 N N . ARG A 1 71 ? -8.569 6.646 14.411 1.00 87.31 71 ARG A N 1
ATOM 567 C CA . ARG A 1 71 ? -9.404 7.700 15.019 1.00 87.31 71 ARG A CA 1
ATOM 568 C C . ARG A 1 71 ? -10.797 7.186 15.394 1.00 87.31 71 ARG A C 1
ATOM 570 O O . ARG A 1 71 ? -11.321 7.544 16.448 1.00 87.31 71 ARG A O 1
ATOM 577 N N . LEU A 1 72 ? -11.398 6.351 14.548 1.00 85.38 72 LEU A N 1
ATOM 578 C CA . LEU A 1 72 ? -12.703 5.734 14.796 1.00 85.38 72 LEU A CA 1
ATOM 579 C C . LEU A 1 72 ? -12.641 4.677 15.908 1.00 85.38 72 LEU A C 1
ATOM 581 O O . LEU A 1 72 ? -13.548 4.623 16.742 1.00 85.38 72 LEU A O 1
ATOM 585 N N . MET A 1 73 ? -11.561 3.889 15.967 1.00 83.38 7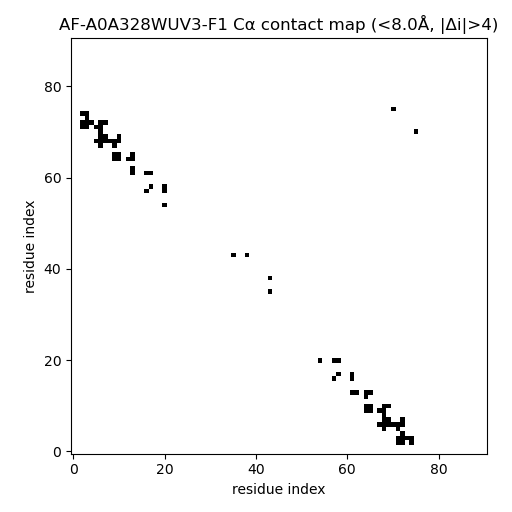3 MET A N 1
ATOM 586 C CA . MET A 1 73 ? -11.340 2.871 17.003 1.00 83.38 73 MET A CA 1
ATOM 587 C C . MET A 1 73 ? -11.092 3.476 18.387 1.00 83.38 73 MET A C 1
ATOM 589 O O . MET A 1 73 ? -11.672 2.998 19.367 1.00 83.38 73 MET A O 1
ATOM 593 N N . ARG A 1 74 ? -10.292 4.550 18.483 1.00 78.56 74 ARG A N 1
ATOM 594 C CA . ARG A 1 74 ? -10.037 5.235 19.763 1.00 78.56 74 ARG A CA 1
ATOM 595 C C . ARG A 1 74 ? -11.290 5.875 20.359 1.00 78.56 74 ARG A C 1
ATOM 597 O O . ARG A 1 74 ? -11.338 6.066 21.571 1.00 78.56 74 ARG A O 1
ATOM 604 N N . GLY A 1 75 ? -12.316 6.136 19.544 1.00 61.62 75 GLY A N 1
ATOM 605 C CA . GLY A 1 75 ? -13.505 6.870 19.962 1.00 61.62 75 GLY A CA 1
ATOM 606 C C . GLY A 1 75 ? -13.153 8.310 20.348 1.00 61.62 75 GLY A C 1
ATOM 607 O O . GLY A 1 75 ? -12.058 8.611 20.815 1.00 61.62 75 GLY A O 1
ATOM 608 N N . LYS A 1 76 ? -14.079 9.250 20.160 1.00 53.47 76 LYS A N 1
ATOM 609 C CA . LYS A 1 76 ? -13.943 10.565 20.798 1.00 53.47 76 LYS A CA 1
ATOM 610 C C . LYS A 1 76 ? -13.908 10.347 22.316 1.00 53.47 76 LYS A C 1
ATOM 612 O O . LYS A 1 76 ? -14.953 10.180 22.931 1.00 53.47 76 LYS A O 1
ATOM 617 N N . ARG A 1 77 ? -12.724 10.375 22.920 1.00 49.50 77 ARG A N 1
ATOM 618 C CA . ARG A 1 77 ? -12.527 10.496 24.370 1.00 49.50 77 ARG A CA 1
ATOM 619 C C . ARG A 1 77 ? -12.578 11.975 24.786 1.00 49.50 77 ARG A C 1
ATOM 621 O O . ARG A 1 77 ? -11.734 12.399 25.546 1.00 49.50 77 ARG A O 1
ATOM 628 N N . ASN A 1 78 ? -13.478 12.770 24.192 1.00 48.19 78 ASN A N 1
ATOM 629 C CA . ASN A 1 78 ? -13.572 14.225 24.405 1.00 48.19 78 ASN A CA 1
ATOM 630 C C . ASN A 1 78 ? -14.962 14.762 24.026 1.00 48.19 78 ASN A C 1
ATOM 632 O O . ASN A 1 78 ? -15.112 15.498 23.049 1.00 48.19 78 ASN A O 1
ATOM 636 N N . THR A 1 79 ? -16.022 14.339 24.721 1.00 43.69 79 THR A N 1
ATOM 637 C CA . THR A 1 79 ? -17.329 15.034 24.621 1.00 43.69 79 THR A CA 1
ATOM 638 C C . THR A 1 79 ? -18.218 14.876 25.863 1.00 43.69 79 THR A C 1
ATOM 640 O O . THR A 1 79 ? -19.427 14.887 25.701 1.00 43.69 79 THR A O 1
ATOM 643 N N . LYS A 1 80 ? -17.672 14.681 27.080 1.00 45.72 80 LYS A N 1
ATOM 644 C CA . LYS A 1 80 ? -18.487 14.645 28.322 1.00 45.72 80 LYS A CA 1
ATOM 645 C C . LYS A 1 80 ? -17.796 15.119 29.616 1.00 45.72 80 LYS A C 1
ATOM 647 O O . LYS A 1 80 ? -18.340 14.892 30.684 1.00 45.72 80 LYS A O 1
ATOM 652 N N . GLU A 1 81 ? -16.633 15.772 29.558 1.00 39.09 81 GLU A N 1
ATOM 653 C CA . GLU A 1 81 ? -16.000 16.325 30.779 1.00 39.09 81 GLU A CA 1
ATOM 654 C C . GLU A 1 81 ? -16.111 17.856 30.890 1.00 39.09 81 GLU A C 1
ATOM 656 O O . GLU A 1 81 ? -15.942 18.401 31.971 1.00 39.09 81 GLU A O 1
ATOM 661 N N . ASN A 1 82 ? -16.510 18.552 29.816 1.00 42.06 82 ASN A N 1
ATOM 662 C CA . ASN A 1 82 ? -16.720 20.009 29.835 1.00 42.06 82 ASN A CA 1
ATOM 663 C C . ASN A 1 82 ? -18.184 20.449 30.009 1.00 42.06 82 ASN A C 1
ATOM 665 O O . ASN A 1 82 ? -18.437 21.643 30.071 1.00 42.06 82 ASN A O 1
ATOM 669 N N . GLU A 1 83 ? -19.142 19.525 30.136 1.00 45.88 83 GLU A N 1
ATOM 670 C CA . GLU A 1 83 ? -20.530 19.882 30.497 1.00 45.88 83 GLU A CA 1
ATOM 671 C C . GLU A 1 83 ? -20.734 19.991 32.023 1.00 45.88 83 GLU A C 1
ATOM 673 O O . GLU A 1 83 ? -21.745 20.518 32.466 1.00 45.88 83 GLU A O 1
ATOM 678 N N . GLY A 1 84 ? -19.773 19.541 32.844 1.00 42.88 84 GLY A N 1
ATOM 679 C CA . GLY A 1 84 ? -19.851 19.637 34.312 1.00 42.88 84 GLY A CA 1
ATOM 680 C C . GLY A 1 84 ? -19.295 20.937 34.909 1.00 42.88 84 GLY A C 1
ATOM 681 O O . GLY A 1 84 ? -19.544 21.223 36.077 1.00 42.88 84 GLY A O 1
ATOM 682 N N . ILE A 1 85 ? -18.550 21.730 34.129 1.00 51.38 85 ILE A N 1
ATOM 683 C CA . ILE A 1 85 ? -17.927 22.976 34.612 1.00 51.38 85 ILE A CA 1
ATOM 684 C C . ILE A 1 85 ? -18.894 24.167 34.487 1.00 51.38 85 ILE A C 1
ATOM 686 O O . ILE A 1 85 ? -18.843 25.084 35.304 1.00 51.38 85 ILE A O 1
ATOM 690 N N . GLU A 1 86 ? -19.846 24.135 33.547 1.00 48.12 86 GLU A N 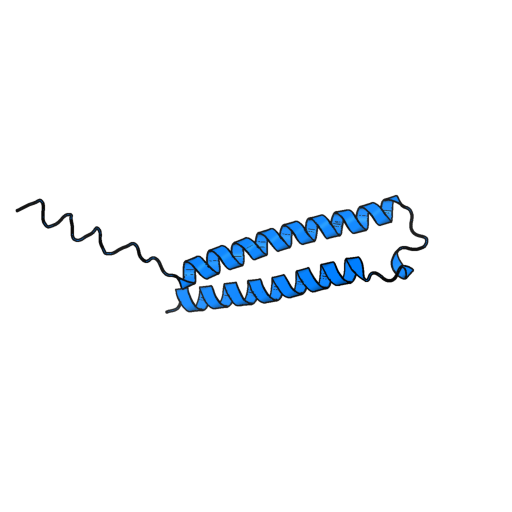1
ATOM 691 C CA . GLU A 1 86 ? -20.831 25.219 33.388 1.00 48.12 86 GLU A CA 1
ATOM 692 C C . GLU A 1 86 ? -21.910 25.252 34.486 1.00 48.12 86 GLU A C 1
ATOM 694 O O . GLU A 1 86 ? -22.545 26.287 34.681 1.00 48.12 86 GLU A O 1
ATOM 699 N N . THR A 1 87 ? -22.093 24.176 35.258 1.00 49.06 87 THR A N 1
ATOM 700 C CA . THR A 1 87 ? -23.100 24.121 36.335 1.00 49.06 87 THR A CA 1
ATOM 701 C C . THR A 1 87 ? -22.572 24.445 37.734 1.00 49.06 87 THR A C 1
ATOM 703 O O . THR A 1 87 ? -23.379 24.618 38.640 1.00 49.06 87 THR A O 1
ATOM 706 N N . ILE A 1 88 ? -21.253 24.552 37.944 1.00 54.91 88 ILE A N 1
ATOM 707 C CA . ILE A 1 88 ? -20.677 24.823 39.282 1.00 54.91 88 ILE A CA 1
ATOM 708 C C . ILE A 1 88 ? -20.374 26.321 39.487 1.00 54.91 88 ILE A C 1
ATOM 710 O O . ILE A 1 88 ? -20.362 26.795 40.615 1.00 54.91 88 ILE A O 1
ATOM 714 N N . GLY A 1 89 ? -20.198 27.101 38.415 1.00 45.09 89 GLY A N 1
ATOM 715 C CA . GLY A 1 89 ? -19.887 28.538 38.495 1.00 45.09 89 GLY A CA 1
ATOM 716 C C . GLY A 1 89 ? -21.093 29.487 38.562 1.00 45.09 89 GLY A C 1
ATOM 717 O O . GLY A 1 89 ? -20.918 30.685 38.348 1.00 45.09 89 GLY A O 1
ATOM 718 N N . LYS A 1 90 ? -22.313 28.974 38.773 1.00 45.31 90 LYS A N 1
ATOM 719 C CA . LYS A 1 90 ? -23.565 29.758 38.746 1.00 45.31 90 LYS A CA 1
ATOM 720 C C . LYS A 1 90 ? -24.4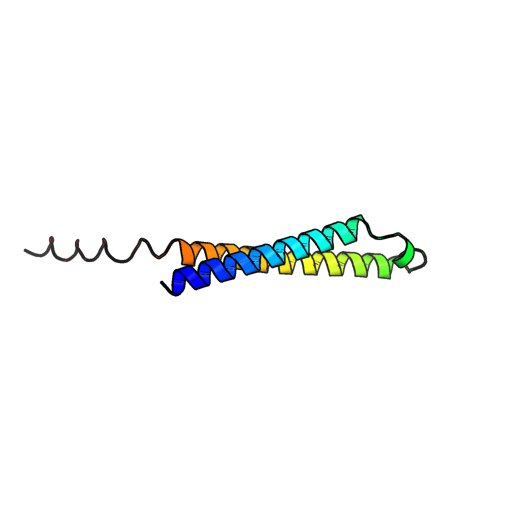85 29.557 39.960 1.00 45.31 90 LYS A C 1
ATOM 722 O O . LYS A 1 90 ? -25.670 29.860 39.852 1.00 45.31 90 LYS A O 1
ATOM 727 N N . ASN A 1 91 ? -23.950 29.100 41.093 1.00 41.47 91 ASN A N 1
ATOM 728 C CA . ASN A 1 91 ? -24.640 29.159 42.386 1.00 41.47 91 ASN A CA 1
ATOM 729 C C . ASN A 1 91 ? -23.844 29.992 43.384 1.00 41.47 91 ASN A C 1
ATOM 731 O O . ASN A 1 91 ? -22.621 29.753 43.482 1.00 41.47 91 ASN A O 1
#

Nearest PDB structures (foldseek):
  4i0x-assembly1_A  TM=8.109E-01  e=7.432E+00  Mycobacter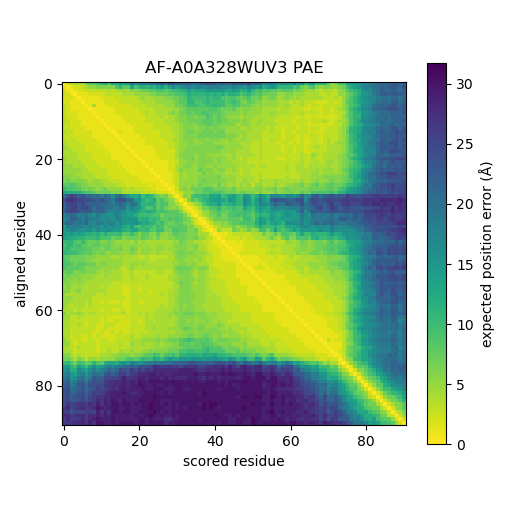oides abscessus ATCC 19977
  3o9o-assembly1_B  TM=7.147E-01  e=5.805E+00  Streptococcus agalactiae NEM316

pLDDT: mean 77.66, std 16.68, range [39.09, 93.5]

Mean predicted aligned error: 10.86 Å

Organism: NCBI:txid1353778

Radius of gyration: 23.09 Å; Cα contacts (8 Å, |Δi|>4): 43; chains: 1; bounding box: 40×40×69 Å

Foldseek 3Di:
DVLLVVLVVLLVVLVVLVVVLVVLVVCVVVPDPVVVVPDDPVVVCVVVVVSVVVSVVSVVSSVVSNVSSVDSNVPPPPDPPVVVVVVPVPD

Sequence (91 aa):
MIKKVLGVFLFLIGLILLISILSSVLQMILIEEKDIIGQDESYVVGYYSGKIILILIFCFINFNCFKYGYRLMRGKRNTKENEGIETIGKN